Protein AF-A0A952A721-F1 (afdb_monomer)

Mean predicted aligned error: 8.86 Å

Structure (mmCIF, N/CA/C/O backbone):
data_AF-A0A952A721-F1
#
_entry.id   AF-A0A952A721-F1
#
loop_
_atom_site.group_PDB
_atom_site.id
_atom_site.type_symbol
_atom_site.label_atom_id
_atom_site.label_alt_id
_atom_site.label_comp_id
_atom_site.label_asym_id
_atom_site.label_entity_id
_atom_site.label_seq_id
_atom_site.pdbx_PDB_ins_code
_atom_site.Cartn_x
_atom_site.Cartn_y
_atom_site.Cartn_z
_atom_site.occupancy
_atom_site.B_iso_or_equiv
_atom_site.auth_seq_id
_atom_site.auth_comp_id
_atom_site.auth_asym_id
_atom_site.auth_atom_id
_atom_site.pdbx_PDB_model_num
ATOM 1 N N . MET A 1 1 ? -43.555 0.915 51.189 1.00 54.53 1 MET A N 1
ATOM 2 C CA . MET A 1 1 ? -42.710 -0.147 50.588 1.00 54.53 1 MET A CA 1
ATOM 3 C C . MET A 1 1 ? -42.903 -0.296 49.075 1.00 54.53 1 MET A C 1
ATOM 5 O O . MET A 1 1 ? -41.901 -0.358 48.386 1.00 54.53 1 MET A O 1
ATOM 9 N N . LYS A 1 2 ? -44.131 -0.266 48.524 1.00 48.62 2 LYS A N 1
ATOM 10 C CA . LYS A 1 2 ? -44.370 -0.393 47.064 1.00 48.62 2 LYS A CA 1
ATOM 11 C C . LYS A 1 2 ? -43.741 0.722 46.199 1.00 48.62 2 LYS A C 1
ATOM 13 O O . LYS A 1 2 ? -43.248 0.438 45.120 1.00 48.62 2 LYS A O 1
ATOM 18 N N . LEU A 1 3 ? -43.685 1.960 46.704 1.00 53.00 3 LEU A N 1
ATOM 19 C CA . LEU A 1 3 ? -43.076 3.109 46.007 1.00 53.00 3 LEU A CA 1
ATOM 20 C C . LEU A 1 3 ? -41.545 3.009 45.862 1.00 53.00 3 LEU A C 1
ATOM 22 O O . LEU A 1 3 ? -40.998 3.447 44.857 1.00 53.00 3 LEU A O 1
ATOM 26 N N . ALA A 1 4 ? -40.860 2.396 46.833 1.00 55.56 4 ALA A N 1
ATOM 27 C CA . ALA A 1 4 ? -39.407 2.217 46.788 1.00 55.56 4 ALA A CA 1
ATOM 28 C C . ALA A 1 4 ? -38.998 1.140 45.766 1.00 55.56 4 ALA A C 1
ATOM 30 O O . ALA A 1 4 ? -38.010 1.303 45.057 1.00 55.56 4 ALA A O 1
ATOM 31 N N . SER A 1 5 ? -39.798 0.078 45.629 1.00 56.06 5 SER A N 1
ATOM 32 C CA . SER A 1 5 ? -39.578 -0.980 44.635 1.00 56.06 5 SER A CA 1
ATOM 33 C C . SER A 1 5 ? -39.787 -0.497 43.194 1.00 56.06 5 SER A C 1
ATOM 35 O O . SER A 1 5 ? -39.046 -0.907 42.304 1.00 56.06 5 SER A O 1
ATOM 37 N N . SER A 1 6 ? -40.740 0.413 42.957 1.00 58.56 6 SER A N 1
ATOM 38 C CA . SER A 1 6 ? -40.985 0.988 41.625 1.00 58.56 6 SER A CA 1
ATOM 39 C C . SER A 1 6 ? -39.872 1.933 41.158 1.00 58.56 6 SER A C 1
ATOM 41 O O . SER A 1 6 ? -39.590 2.002 39.964 1.00 58.56 6 SER A O 1
ATOM 43 N N . LEU A 1 7 ? -39.208 2.634 42.084 1.00 60.16 7 LEU A N 1
ATOM 44 C CA . LEU A 1 7 ? -38.118 3.558 41.757 1.00 60.16 7 LEU A CA 1
ATOM 45 C C . LEU A 1 7 ? -36.825 2.815 41.371 1.00 60.16 7 LEU A C 1
ATOM 47 O O . LEU A 1 7 ? -36.116 3.233 40.461 1.00 60.16 7 LEU A O 1
ATOM 51 N N . ILE A 1 8 ? -36.558 1.674 42.016 1.00 64.00 8 ILE A N 1
ATOM 52 C CA . ILE A 1 8 ? -35.405 0.808 41.715 1.00 64.00 8 ILE A CA 1
ATOM 53 C C . ILE A 1 8 ? -35.563 0.143 40.338 1.00 64.00 8 ILE A C 1
ATOM 55 O O . ILE A 1 8 ? -34.603 0.071 39.574 1.00 64.00 8 ILE A O 1
ATOM 59 N N . ALA A 1 9 ? -36.780 -0.284 39.983 1.00 60.56 9 ALA A N 1
ATOM 60 C CA . ALA A 1 9 ? -37.061 -0.863 38.669 1.00 60.56 9 ALA A CA 1
ATOM 61 C C . ALA A 1 9 ? -36.889 0.156 37.524 1.00 60.56 9 ALA A C 1
ATOM 63 O O . ALA A 1 9 ? -36.336 -0.181 36.479 1.00 60.56 9 ALA A O 1
ATOM 64 N N . ALA A 1 10 ? -37.299 1.414 37.729 1.00 60.56 10 ALA A N 1
ATOM 65 C CA . ALA A 1 10 ? -37.125 2.479 36.739 1.00 60.56 10 ALA A CA 1
ATOM 66 C C . ALA A 1 10 ? -35.645 2.850 36.520 1.00 60.56 10 ALA A C 1
ATOM 68 O O . ALA A 1 10 ? -35.233 3.097 35.387 1.00 60.56 10 ALA A O 1
ATOM 69 N N . LEU A 1 11 ? -34.827 2.825 37.580 1.00 62.00 11 LEU A N 1
ATOM 70 C CA . LEU A 1 11 ? -33.385 3.064 37.478 1.00 62.00 11 LEU A CA 1
ATOM 71 C C . LEU A 1 11 ? -32.659 1.920 36.745 1.00 62.00 11 LEU A C 1
ATOM 73 O O . LEU A 1 11 ? -31.743 2.175 35.969 1.00 62.00 11 LEU A O 1
ATOM 77 N N . ALA A 1 12 ? -33.097 0.670 36.935 1.00 60.81 12 ALA A N 1
ATOM 78 C CA . ALA A 1 12 ? -32.531 -0.497 36.252 1.00 60.81 12 ALA A CA 1
ATOM 79 C C . ALA A 1 12 ? -32.809 -0.500 34.734 1.00 60.81 12 ALA A C 1
ATOM 81 O O . ALA A 1 12 ? -31.951 -0.901 33.950 1.00 60.81 12 ALA A O 1
ATOM 82 N N . LEU A 1 13 ? -33.975 -0.001 34.306 1.00 59.66 13 LEU A N 1
ATOM 83 C CA . LEU A 1 13 ? -34.316 0.153 32.885 1.00 59.66 13 LEU A CA 1
ATOM 84 C C . LEU A 1 13 ? -33.549 1.297 32.200 1.00 59.66 13 LEU A C 1
ATOM 86 O O . LEU A 1 13 ? -33.234 1.187 31.018 1.00 59.66 13 LEU A O 1
ATOM 90 N N . ALA A 1 14 ? -33.192 2.358 32.930 1.00 60.12 14 ALA A N 1
ATOM 91 C CA . ALA A 1 14 ? -32.397 3.461 32.387 1.00 60.12 14 ALA A CA 1
ATOM 92 C C . ALA A 1 14 ? -30.932 3.066 32.107 1.00 60.12 14 ALA A C 1
ATOM 94 O O . ALA A 1 14 ? -30.326 3.585 31.174 1.00 60.12 14 ALA A O 1
ATOM 95 N N . VAL A 1 15 ? -30.376 2.109 32.862 1.00 60.72 15 VAL A N 1
ATOM 96 C CA . VAL A 1 15 ? -29.012 1.581 32.647 1.00 60.72 15 VAL A CA 1
ATOM 97 C C . VAL A 1 15 ? -28.936 0.668 31.413 1.00 60.72 15 VAL A C 1
ATOM 99 O O . VAL A 1 15 ? -27.900 0.607 30.756 1.00 60.72 15 VAL A O 1
ATOM 102 N N . LEU A 1 16 ? -30.038 0.006 31.044 1.00 60.03 16 LEU A N 1
ATOM 103 C CA . LEU A 1 16 ? -30.130 -0.829 29.836 1.00 60.03 16 LEU A CA 1
ATOM 104 C C . LEU A 1 16 ? -30.345 -0.021 28.545 1.00 60.03 16 LEU A C 1
ATOM 106 O O . LEU A 1 16 ? -30.165 -0.557 27.456 1.00 60.03 16 LEU A O 1
ATOM 110 N N . ALA A 1 17 ? -30.712 1.258 28.659 1.00 58.88 17 ALA A N 1
ATOM 111 C CA . ALA A 1 17 ? -30.951 2.160 27.533 1.00 58.88 17 ALA A CA 1
ATOM 112 C C . ALA A 1 17 ? -29.726 3.022 27.177 1.00 58.88 17 ALA A C 1
ATOM 114 O O . ALA A 1 17 ? -29.868 4.059 26.525 1.00 58.88 17 ALA A O 1
ATOM 115 N N . ALA A 1 18 ? -28.521 2.618 27.599 1.00 63.44 18 ALA A N 1
ATOM 116 C CA . ALA A 1 18 ? -27.304 3.226 27.083 1.00 63.44 18 ALA A CA 1
ATOM 117 C C . ALA A 1 18 ? -27.289 3.048 25.552 1.00 63.44 18 ALA A C 1
ATOM 119 O O . ALA A 1 18 ? -27.457 1.920 25.076 1.00 63.44 18 ALA A O 1
ATOM 120 N N . PRO A 1 19 ? -27.134 4.128 24.763 1.00 60.84 19 PRO A N 1
ATOM 121 C CA . PRO A 1 19 ? -27.065 4.002 23.319 1.00 60.84 19 PRO A CA 1
ATOM 122 C C . PRO A 1 19 ? -25.909 3.062 22.989 1.00 60.84 19 PRO A C 1
ATOM 124 O O . PRO A 1 19 ? -24.782 3.278 23.437 1.00 60.84 19 PRO A O 1
ATOM 127 N N . ALA A 1 20 ? -26.193 2.004 22.230 1.00 62.78 20 ALA A N 1
ATOM 128 C CA . ALA A 1 20 ? -25.145 1.191 21.644 1.00 62.78 20 ALA A CA 1
ATOM 129 C C . ALA A 1 20 ? -24.304 2.126 20.771 1.00 62.78 20 ALA A C 1
ATOM 131 O O . ALA A 1 20 ? -24.758 2.574 19.716 1.00 62.78 20 ALA A O 1
ATOM 132 N N . ALA A 1 2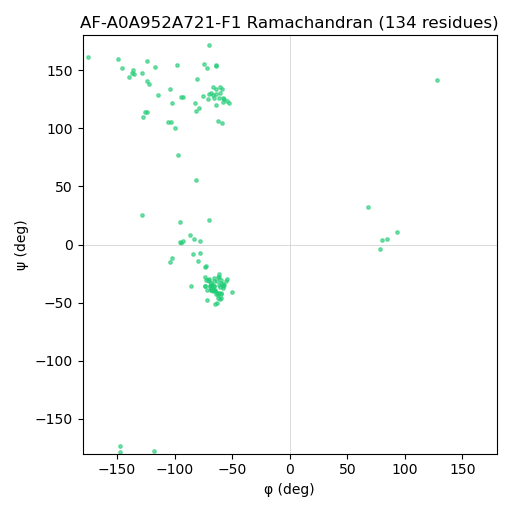1 ? -23.115 2.494 21.250 1.00 61.78 21 ALA A N 1
ATOM 133 C CA . ALA A 1 21 ? -22.177 3.271 20.466 1.00 61.78 21 ALA A CA 1
ATOM 134 C C . ALA A 1 21 ? -21.816 2.414 19.252 1.00 61.78 21 ALA A C 1
ATOM 136 O O . ALA A 1 21 ? -21.143 1.393 19.384 1.00 61.78 21 ALA A O 1
ATOM 137 N N . ALA A 1 22 ? -22.337 2.780 18.081 1.00 70.00 22 ALA A N 1
ATOM 138 C CA . ALA A 1 22 ? -21.939 2.136 16.845 1.00 70.00 22 ALA A CA 1
ATOM 139 C C . ALA A 1 22 ? -20.422 2.302 16.714 1.00 70.00 22 ALA A C 1
ATOM 141 O O . ALA A 1 22 ? -19.920 3.429 16.767 1.00 70.00 22 ALA A O 1
ATOM 142 N N . GLN A 1 23 ? -19.705 1.183 16.591 1.00 76.62 23 GLN A N 1
ATOM 143 C CA . GLN A 1 23 ? -18.262 1.191 16.386 1.00 76.62 23 GLN A CA 1
ATOM 144 C C . GLN A 1 23 ? -17.963 2.101 15.191 1.00 76.62 23 GLN A C 1
ATOM 146 O O . GLN A 1 23 ? -18.506 1.894 14.102 1.00 76.62 23 GLN A O 1
ATOM 151 N N . GLN A 1 24 ? -17.147 3.139 15.385 1.00 87.81 24 GLN A N 1
ATOM 152 C CA . GLN A 1 24 ? -16.747 3.976 14.260 1.00 87.81 24 GLN A CA 1
ATOM 153 C C . GLN A 1 24 ? -15.937 3.133 13.276 1.00 87.81 24 GLN A C 1
ATOM 155 O O . GLN A 1 24 ? -15.039 2.388 13.677 1.00 87.81 24 GLN A O 1
ATOM 160 N N . LYS A 1 25 ? -16.260 3.265 11.985 1.00 93.12 25 LYS A N 1
ATOM 161 C CA . LYS A 1 25 ? -15.491 2.628 10.919 1.00 93.12 25 LYS A CA 1
ATOM 162 C C . LYS A 1 25 ? -14.052 3.114 10.983 1.00 93.12 25 LYS A C 1
ATOM 164 O O . LYS A 1 25 ? -13.801 4.312 11.100 1.00 93.12 25 LYS A O 1
ATOM 169 N N . PHE A 1 26 ? -13.125 2.174 10.892 1.00 94.81 26 PHE A N 1
ATOM 170 C CA . PHE A 1 26 ? -11.701 2.435 10.809 1.00 94.81 26 PHE A CA 1
ATOM 171 C C . PHE A 1 26 ? -11.272 2.319 9.340 1.00 94.81 26 PHE A C 1
ATOM 173 O O . PHE A 1 26 ? -11.141 1.197 8.839 1.00 94.81 26 PHE A O 1
ATOM 180 N N . PRO A 1 27 ? -11.098 3.437 8.610 1.00 95.81 27 PRO A N 1
ATOM 181 C CA . PRO A 1 27 ? -10.787 3.367 7.194 1.00 95.81 27 PRO A CA 1
ATOM 182 C C . PRO A 1 27 ? -9.367 2.843 6.976 1.00 95.81 27 PRO A C 1
ATOM 184 O O . PRO A 1 27 ? -8.398 3.343 7.550 1.00 95.81 27 PRO A O 1
ATOM 187 N N . PHE A 1 28 ? -9.256 1.842 6.109 1.00 97.12 28 PHE A N 1
ATOM 188 C CA . PHE A 1 28 ? -8.000 1.277 5.644 1.00 97.12 28 PHE A CA 1
ATOM 189 C C . PHE A 1 28 ? -7.953 1.340 4.119 1.00 97.12 28 PHE A C 1
ATOM 191 O O . PHE A 1 28 ? -8.739 0.691 3.424 1.00 97.12 28 PHE A O 1
ATOM 198 N N . ARG A 1 29 ? -7.029 2.140 3.586 1.00 97.81 29 ARG A N 1
ATOM 199 C CA . ARG A 1 29 ? -6.908 2.364 2.143 1.00 97.81 29 ARG A CA 1
ATOM 200 C C . ARG A 1 29 ? -5.886 1.415 1.522 1.00 97.81 29 ARG A C 1
ATOM 202 O O . ARG A 1 29 ? -4.739 1.366 1.960 1.00 97.81 29 ARG A O 1
ATOM 209 N N . LEU A 1 30 ? -6.281 0.692 0.480 1.00 97.50 30 LEU A N 1
ATOM 210 C CA . LEU A 1 30 ? -5.360 -0.077 -0.359 1.00 97.50 30 LEU A CA 1
ATOM 211 C C . LEU A 1 30 ? -4.572 0.861 -1.280 1.00 97.50 30 LEU A C 1
ATOM 213 O O . LEU A 1 30 ? -5.056 1.933 -1.630 1.00 97.50 30 LEU A O 1
ATOM 217 N N . ASN A 1 31 ? -3.389 0.445 -1.728 1.00 95.00 31 ASN A N 1
ATOM 218 C CA . ASN A 1 31 ? -2.592 1.207 -2.694 1.00 95.00 31 ASN A CA 1
ATOM 219 C C . ASN A 1 31 ? -3.271 1.312 -4.070 1.00 95.00 31 ASN A C 1
ATOM 221 O O . ASN A 1 31 ? -3.042 2.277 -4.794 1.00 95.00 31 ASN A O 1
ATOM 225 N N . TRP A 1 32 ? -4.094 0.327 -4.438 1.00 95.00 32 TRP A N 1
ATOM 226 C CA . TRP A 1 32 ? -4.675 0.181 -5.773 1.00 95.00 32 TRP A CA 1
ATOM 227 C C . TRP A 1 32 ? -6.079 -0.446 -5.721 1.00 95.00 32 TRP A C 1
ATOM 229 O O . TRP A 1 32 ? -6.630 -0.653 -4.635 1.00 95.00 32 TRP A O 1
ATOM 239 N N . THR A 1 33 ? -6.648 -0.754 -6.889 1.00 94.88 33 THR A N 1
ATOM 240 C CA . THR A 1 33 ? -7.843 -1.602 -7.013 1.00 94.88 33 THR A CA 1
ATOM 241 C C . THR A 1 33 ? -7.547 -3.015 -6.522 1.00 94.88 33 THR A C 1
ATOM 243 O O . THR A 1 33 ? -6.402 -3.457 -6.575 1.00 94.88 33 THR A O 1
ATOM 246 N N . LEU A 1 34 ? -8.567 -3.738 -6.074 1.00 95.25 34 LEU A N 1
ATOM 247 C CA . LEU A 1 34 ? -8.448 -5.044 -5.440 1.00 95.25 34 LEU A CA 1
ATOM 248 C C . LEU A 1 34 ? -7.831 -6.094 -6.377 1.00 95.25 34 LEU A C 1
ATOM 250 O O . LEU A 1 34 ? -8.340 -6.357 -7.466 1.00 95.25 34 LEU A O 1
ATOM 254 N N . TYR A 1 35 ? -6.765 -6.752 -5.918 1.00 92.94 35 TYR A N 1
ATOM 255 C CA . TYR A 1 35 ? -6.226 -7.970 -6.531 1.00 92.94 35 TYR A CA 1
ATOM 256 C C . TYR A 1 35 ? -5.620 -8.904 -5.471 1.00 92.94 35 TYR A C 1
ATOM 258 O O . TYR A 1 35 ? -5.674 -8.636 -4.271 1.00 92.94 35 TYR A O 1
ATOM 266 N N . GLY A 1 36 ? -5.062 -10.039 -5.908 1.00 94.19 36 GLY A N 1
ATOM 267 C CA . GLY A 1 36 ? -4.655 -11.140 -5.024 1.00 94.19 36 GLY A CA 1
ATOM 268 C C . GLY A 1 36 ? -3.697 -10.766 -3.886 1.00 94.19 36 GLY A C 1
ATOM 269 O O . GLY A 1 36 ? -3.771 -11.365 -2.818 1.00 94.19 36 GLY A O 1
ATOM 270 N N . GLU A 1 37 ? -2.848 -9.753 -4.063 1.00 92.50 37 GLU A N 1
ATOM 271 C CA . GLU A 1 37 ? -1.924 -9.279 -3.020 1.00 92.50 37 GLU A CA 1
ATOM 272 C C . GLU A 1 37 ? -2.649 -8.734 -1.784 1.00 92.50 37 GLU A C 1
ATOM 274 O O . GLU A 1 37 ? -2.136 -8.826 -0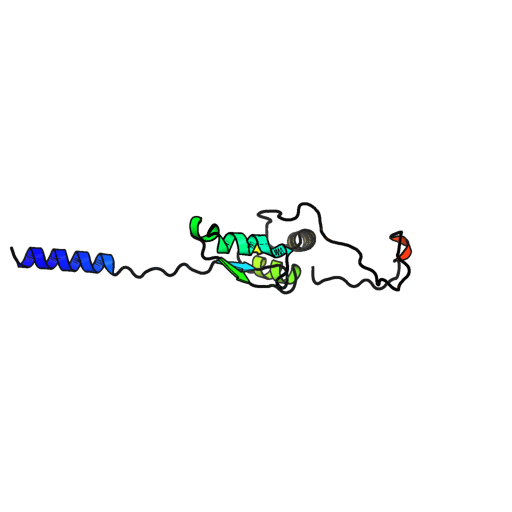.672 1.00 92.50 37 GLU A O 1
ATOM 279 N N . HIS A 1 38 ? -3.866 -8.211 -1.952 1.00 96.12 38 HIS A N 1
ATOM 280 C CA . HIS A 1 38 ? -4.646 -7.638 -0.856 1.00 96.12 38 HIS A CA 1
ATOM 281 C C . HIS A 1 38 ? -5.426 -8.683 -0.058 1.00 96.12 38 HIS A C 1
ATOM 283 O O . HIS A 1 38 ? -5.982 -8.351 0.990 1.00 96.12 38 HIS A O 1
ATOM 289 N N . ALA A 1 39 ? -5.465 -9.939 -0.518 1.00 96.81 39 ALA A N 1
ATOM 290 C CA . ALA A 1 39 ? -6.236 -11.008 0.113 1.00 96.81 39 ALA A CA 1
ATOM 291 C C . ALA A 1 39 ? -6.008 -11.137 1.634 1.00 96.81 39 ALA A C 1
ATOM 293 O O . ALA A 1 39 ? -7.001 -11.292 2.348 1.00 96.81 39 ALA A O 1
ATOM 294 N N . PRO A 1 40 ? -4.778 -11.011 2.181 1.00 95.88 40 PRO A N 1
ATOM 295 C CA . PRO A 1 40 ? -4.561 -11.114 3.624 1.00 95.88 40 PRO A CA 1
ATOM 296 C C . PRO A 1 40 ? -5.378 -10.117 4.461 1.00 95.88 40 PRO A C 1
ATOM 298 O O . PRO A 1 40 ? -5.845 -10.482 5.538 1.00 95.88 40 PRO A O 1
ATOM 301 N N . PHE A 1 41 ? -5.611 -8.893 3.969 1.00 96.88 41 PHE A N 1
ATOM 302 C CA . PHE A 1 41 ? -6.394 -7.879 4.689 1.00 96.88 41 PHE A CA 1
ATOM 303 C C . PHE A 1 41 ? -7.874 -8.271 4.791 1.00 96.88 41 PHE A C 1
ATOM 305 O O . PHE A 1 41 ? -8.503 -8.118 5.837 1.00 96.88 41 PHE A O 1
ATOM 312 N N . PHE A 1 42 ? -8.423 -8.847 3.721 1.00 97.56 42 PHE A N 1
ATOM 313 C CA . PHE A 1 42 ? -9.797 -9.350 3.709 1.00 97.56 42 PHE A CA 1
ATOM 314 C C . PHE A 1 42 ? -9.933 -10.622 4.543 1.00 97.56 42 PHE A C 1
ATOM 316 O O . PHE A 1 42 ? -10.883 -10.743 5.307 1.00 97.56 42 PHE A O 1
ATOM 323 N N . VAL A 1 43 ? -8.948 -11.526 4.492 1.00 98.00 43 VAL A N 1
ATOM 324 C CA . VAL A 1 43 ? -8.922 -12.719 5.350 1.00 98.00 43 VAL A CA 1
ATOM 325 C C . VAL A 1 43 ? -8.905 -12.332 6.830 1.00 98.00 43 VAL A C 1
ATOM 327 O O . VAL A 1 43 ? -9.628 -12.942 7.612 1.00 98.00 43 VAL A O 1
ATOM 330 N N . ALA A 1 44 ? -8.131 -11.315 7.227 1.00 97.62 44 ALA A N 1
ATOM 331 C CA . ALA A 1 44 ? -8.119 -10.826 8.608 1.00 97.62 44 ALA A CA 1
ATOM 332 C C . ALA A 1 44 ? -9.490 -10.283 9.046 1.00 97.62 44 ALA A C 1
ATOM 334 O O . ALA A 1 44 ? -9.952 -10.580 10.148 1.00 97.62 44 ALA A O 1
ATOM 335 N N . ARG A 1 45 ? -10.175 -9.543 8.164 1.00 96.69 45 ARG A N 1
ATOM 336 C CA . ARG A 1 45 ? -11.547 -9.073 8.399 1.00 96.69 45 ARG A CA 1
ATOM 337 C C . ARG A 1 45 ? -12.529 -10.233 8.537 1.00 96.69 45 ARG A C 1
ATOM 339 O O . ARG A 1 45 ? -13.295 -10.270 9.497 1.00 96.69 45 ARG A O 1
ATOM 346 N N . ASP A 1 46 ? -12.499 -11.170 7.597 1.00 97.38 46 ASP A N 1
ATOM 347 C CA . ASP A 1 46 ? -13.468 -12.265 7.507 1.00 97.38 46 ASP A CA 1
ATOM 348 C C . ASP A 1 46 ? -13.276 -13.290 8.636 1.00 97.38 46 ASP A C 1
ATOM 350 O O . ASP A 1 46 ? -14.249 -13.861 9.123 1.00 97.38 46 ASP A O 1
ATOM 354 N N . LYS A 1 47 ? -12.037 -13.469 9.117 1.00 98.25 47 LYS A N 1
ATOM 355 C CA . LYS A 1 47 ? -11.728 -14.262 10.317 1.00 98.25 47 LYS A CA 1
ATOM 356 C C . LYS A 1 47 ? -12.020 -13.541 11.633 1.00 98.25 47 LYS A C 1
ATOM 358 O O . LYS A 1 47 ? -11.946 -14.172 12.677 1.00 98.25 47 LYS A O 1
ATOM 363 N N . GLY A 1 48 ? -12.364 -12.254 11.596 1.00 97.44 48 GLY A N 1
ATOM 364 C CA . GLY A 1 48 ? -12.717 -11.484 12.785 1.00 97.44 48 GLY A CA 1
ATOM 365 C C . GLY A 1 48 ? -11.536 -10.892 13.555 1.00 97.44 48 GLY A C 1
ATOM 366 O O . GLY A 1 48 ? -11.783 -10.238 14.561 1.00 97.44 48 GLY A O 1
ATOM 367 N N . PHE A 1 49 ? -10.294 -11.008 13.073 1.00 98.31 49 PHE A N 1
ATOM 368 C CA . PHE A 1 49 ? -9.103 -10.519 13.786 1.00 98.31 49 PHE A CA 1
ATOM 369 C C . PHE A 1 49 ? -9.172 -9.020 14.098 1.00 98.31 49 PHE A C 1
ATOM 371 O O . PHE A 1 49 ? -8.802 -8.592 15.182 1.00 98.31 49 PHE A O 1
ATOM 378 N N . TYR A 1 50 ? -9.719 -8.204 13.191 1.00 97.19 50 TYR A N 1
ATOM 379 C CA . TYR A 1 50 ? -9.939 -6.786 13.492 1.00 97.19 50 TYR A CA 1
ATOM 380 C C . TYR A 1 50 ? -10.963 -6.578 14.612 1.00 97.19 50 TYR A C 1
ATOM 382 O O . TYR A 1 50 ? -10.763 -5.723 15.467 1.00 97.19 50 TYR A O 1
ATOM 390 N N . LYS A 1 51 ? -12.039 -7.373 14.641 1.00 95.94 51 LYS A N 1
ATOM 391 C CA . LYS A 1 51 ? -13.080 -7.270 15.673 1.00 95.94 51 LYS A CA 1
ATOM 392 C C . LYS A 1 51 ? -12.577 -7.729 17.040 1.00 95.94 51 LYS A C 1
ATOM 394 O O . LYS A 1 51 ? -12.976 -7.136 18.035 1.00 95.94 51 LYS A O 1
ATOM 399 N N . GLU A 1 52 ? -11.720 -8.748 17.080 1.00 97.31 52 GLU A N 1
ATOM 400 C CA . GLU A 1 52 ? -11.044 -9.209 18.302 1.00 97.31 52 GLU A CA 1
ATOM 401 C C . GLU A 1 52 ? -10.217 -8.082 18.943 1.00 97.31 52 GLU A C 1
ATOM 403 O O . GLU A 1 52 ? -10.231 -7.930 20.160 1.00 97.31 52 GLU A O 1
ATOM 408 N N . GLU A 1 53 ? -9.611 -7.223 18.120 1.00 95.81 53 GLU A N 1
ATOM 409 C CA . GLU A 1 53 ? -8.881 -6.018 18.543 1.00 95.81 53 GLU A CA 1
ATOM 410 C C . GLU A 1 53 ? -9.779 -4.773 18.705 1.00 95.81 53 GLU A C 1
ATOM 412 O O . GLU A 1 53 ? -9.292 -3.654 18.873 1.00 95.81 53 GLU A O 1
ATOM 417 N N . GLY A 1 54 ? -11.105 -4.922 18.623 1.00 95.38 54 GLY A N 1
ATOM 418 C CA . GLY A 1 54 ? -12.039 -3.801 18.747 1.00 95.38 54 GLY A CA 1
ATOM 419 C C . GLY A 1 54 ? -11.974 -2.803 17.583 1.00 95.38 54 GLY A C 1
ATOM 420 O O . GLY A 1 54 ? -12.203 -1.612 17.774 1.00 95.38 54 GLY A O 1
ATOM 421 N N . LEU A 1 55 ? -11.675 -3.250 16.363 1.00 95.56 55 LEU A N 1
ATOM 422 C CA . LEU A 1 55 ? -11.664 -2.423 15.154 1.00 95.56 55 LEU A CA 1
ATOM 423 C C . LEU A 1 55 ? -12.757 -2.863 14.171 1.00 95.56 55 LEU A C 1
ATOM 425 O O . LEU A 1 55 ? -12.838 -4.026 13.773 1.00 95.56 55 LEU A O 1
ATOM 429 N N . ASP A 1 56 ? -13.567 -1.909 13.708 1.00 95.31 56 ASP A N 1
ATOM 430 C CA . ASP A 1 56 ? -14.487 -2.102 12.580 1.00 95.31 56 ASP A CA 1
ATOM 431 C C . ASP A 1 56 ? -13.836 -1.576 11.297 1.00 95.31 56 ASP A C 1
ATOM 433 O O . ASP A 1 56 ? -14.098 -0.459 10.848 1.00 95.31 56 ASP A O 1
ATOM 437 N N . VAL A 1 57 ? -12.900 -2.358 10.754 1.00 96.75 57 VAL A N 1
ATOM 438 C CA . VAL A 1 57 ? -12.087 -1.952 9.601 1.00 96.75 57 VAL A CA 1
ATOM 439 C C . VAL A 1 57 ? -12.912 -1.918 8.317 1.00 96.75 57 VAL A C 1
ATOM 441 O O . VAL A 1 57 ? -13.482 -2.924 7.887 1.00 96.75 57 VAL A O 1
ATOM 444 N N . GLU A 1 58 ? -12.895 -0.765 7.655 1.00 96.25 58 GLU A N 1
ATOM 445 C CA . GLU A 1 58 ? -13.451 -0.565 6.323 1.00 96.25 58 GLU A CA 1
ATOM 446 C C . GLU A 1 58 ? -12.320 -0.518 5.292 1.00 96.25 58 GLU A C 1
ATOM 448 O O . GLU A 1 58 ? -11.588 0.467 5.187 1.00 96.25 58 GLU A O 1
ATOM 453 N N . ILE A 1 59 ? -12.176 -1.601 4.527 1.00 97.62 59 ILE A N 1
ATOM 454 C CA . ILE A 1 59 ? -11.173 -1.697 3.464 1.00 97.62 59 ILE A CA 1
ATOM 455 C C . ILE A 1 59 ? -11.716 -1.013 2.210 1.00 97.62 59 ILE A C 1
ATOM 457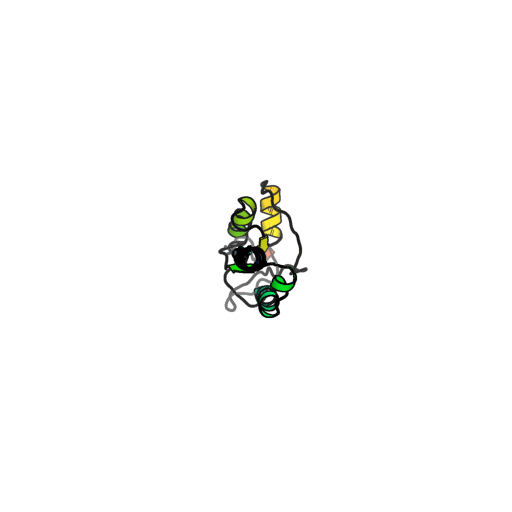 O O . ILE A 1 59 ? -12.755 -1.419 1.690 1.00 97.62 59 ILE A O 1
ATOM 461 N N . GLN A 1 60 ? -10.999 -0.009 1.709 1.00 97.00 60 GLN A N 1
ATOM 462 C CA . GLN A 1 60 ? -11.369 0.739 0.510 1.00 97.00 60 GLN A CA 1
ATOM 463 C C . GLN A 1 60 ? -10.243 0.696 -0.527 1.00 97.00 60 GLN A C 1
ATOM 465 O O . GLN A 1 60 ? -9.065 0.816 -0.184 1.00 97.00 60 GLN A O 1
ATOM 470 N N . GLU A 1 61 ? -10.600 0.571 -1.804 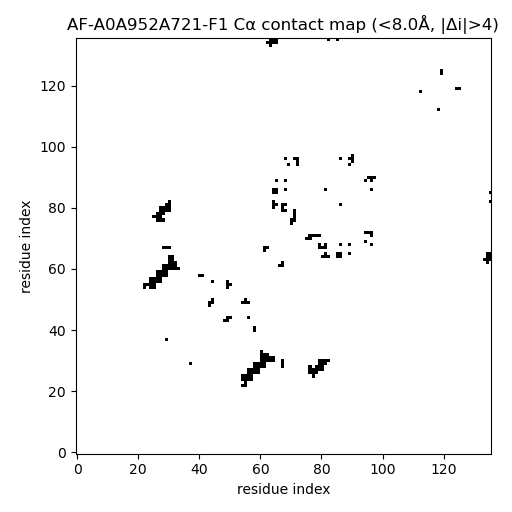1.00 97.31 61 GLU A N 1
ATOM 471 C CA . GLU A 1 61 ? -9.638 0.657 -2.905 1.00 97.31 61 GLU A CA 1
ATOM 472 C C . GLU A 1 61 ? -8.990 2.048 -2.985 1.00 97.31 61 GLU A C 1
ATOM 474 O O . GLU A 1 61 ? -9.557 3.062 -2.548 1.00 97.31 61 GLU A O 1
ATOM 479 N N . GLY A 1 62 ? -7.783 2.076 -3.545 1.00 96.25 62 GLY A N 1
ATOM 480 C CA . GLY A 1 62 ? -7.040 3.295 -3.844 1.00 96.25 62 GLY A CA 1
ATOM 481 C C . GLY A 1 62 ? -6.770 3.464 -5.335 1.00 96.25 62 GLY A C 1
ATOM 482 O O . GLY A 1 62 ? -7.167 2.653 -6.166 1.00 96.25 62 GLY A O 1
ATOM 483 N N . SER A 1 63 ? -6.057 4.537 -5.665 1.00 95.06 63 SER A N 1
ATOM 484 C CA . SER A 1 63 ? -5.760 4.947 -7.043 1.00 95.06 63 SER A CA 1
ATOM 485 C C . SER A 1 63 ? -4.264 5.184 -7.281 1.00 95.06 63 SER A C 1
ATOM 487 O O . SER A 1 63 ? -3.894 5.978 -8.144 1.00 95.06 63 SER A O 1
ATOM 489 N N . GLY A 1 64 ? -3.403 4.542 -6.487 1.00 95.62 64 GLY A N 1
ATOM 490 C CA . GLY A 1 64 ? -1.944 4.670 -6.529 1.00 95.62 64 GLY A CA 1
ATOM 491 C C . GLY A 1 64 ? -1.366 4.983 -5.155 1.00 95.62 64 GLY A C 1
ATOM 492 O O . GLY A 1 64 ? -1.917 5.804 -4.416 1.00 95.62 64 GLY A O 1
ATOM 493 N N . SER A 1 65 ? -0.216 4.394 -4.828 1.00 95.62 65 SER A N 1
ATOM 494 C CA . SER A 1 65 ? 0.486 4.601 -3.556 1.00 95.62 65 SER A CA 1
ATOM 495 C C . SER A 1 65 ? 0.779 6.076 -3.298 1.00 95.62 65 SER A C 1
ATOM 497 O O . SER A 1 65 ? 0.765 6.503 -2.148 1.00 95.62 65 SER A O 1
ATOM 499 N N . THR A 1 66 ? 1.007 6.877 -4.348 1.00 95.56 66 THR A N 1
ATOM 500 C CA . THR A 1 66 ? 1.267 8.319 -4.206 1.00 95.56 66 THR A CA 1
ATOM 501 C C . THR A 1 66 ? 0.046 9.050 -3.649 1.00 95.56 66 THR A C 1
ATOM 503 O O . THR A 1 66 ? 0.149 9.761 -2.651 1.00 95.56 66 THR A O 1
ATOM 506 N N . THR A 1 67 ? -1.124 8.847 -4.261 1.00 96.12 67 THR A N 1
ATOM 507 C CA . THR A 1 67 ? -2.387 9.437 -3.797 1.00 96.12 67 THR A CA 1
ATOM 508 C C . THR A 1 67 ? -2.755 8.908 -2.417 1.00 96.12 67 THR A C 1
ATOM 510 O O . THR A 1 67 ? -3.146 9.665 -1.536 1.00 96.12 67 THR A O 1
ATOM 513 N N . VAL A 1 68 ? -2.585 7.607 -2.195 1.00 97.62 68 VAL A N 1
ATOM 514 C CA . VAL A 1 68 ? -2.931 6.963 -0.927 1.00 97.62 68 VAL A CA 1
ATOM 515 C C . VAL A 1 68 ? -2.035 7.451 0.216 1.00 97.62 68 VAL A C 1
ATOM 517 O O . VAL A 1 68 ? -2.543 7.746 1.294 1.00 97.62 68 VAL A O 1
ATOM 520 N N . ALA A 1 69 ? -0.734 7.646 -0.017 1.00 97.31 69 ALA A N 1
ATOM 521 C CA . ALA A 1 69 ? 0.169 8.246 0.966 1.00 97.31 69 ALA A CA 1
ATOM 522 C C . ALA A 1 69 ? -0.258 9.672 1.356 1.00 97.31 69 ALA A C 1
ATOM 524 O O . ALA A 1 69 ? -0.177 10.035 2.529 1.00 97.31 69 ALA A O 1
ATOM 525 N N . GLN A 1 70 ? -0.778 10.462 0.409 1.00 96.50 70 GLN A N 1
ATOM 526 C CA . GLN A 1 70 ? -1.329 11.791 0.699 1.00 96.50 70 GLN A CA 1
ATOM 527 C C . GLN A 1 70 ? -2.588 11.722 1.577 1.00 96.50 70 GLN A C 1
ATOM 529 O O . GLN A 1 70 ? -2.756 12.574 2.448 1.00 96.50 70 GLN A O 1
ATOM 534 N N . LEU A 1 71 ? -3.439 10.703 1.400 1.00 97.00 71 LEU A N 1
ATOM 535 C CA . LEU A 1 71 ? -4.611 10.478 2.260 1.00 97.00 71 LEU A CA 1
ATOM 536 C C . LEU A 1 71 ? -4.223 10.124 3.700 1.00 97.00 71 LEU A C 1
ATOM 538 O O . LEU A 1 71 ? -4.953 10.465 4.628 1.00 97.00 71 LEU A O 1
ATOM 542 N N . VAL A 1 72 ? -3.084 9.456 3.900 1.00 97.38 72 VAL A N 1
ATOM 543 C CA . VAL A 1 72 ? -2.531 9.237 5.246 1.00 97.38 72 VAL A CA 1
ATOM 544 C C . VAL A 1 72 ? -1.969 10.537 5.804 1.00 97.38 72 VAL A C 1
ATOM 546 O O . VAL A 1 72 ? -2.302 10.929 6.918 1.00 97.38 72 VAL A O 1
ATOM 549 N N . ALA A 1 73 ? -1.167 11.245 5.008 1.00 97.25 73 ALA A N 1
ATOM 550 C CA . ALA A 1 73 ? -0.533 12.496 5.410 1.00 97.25 73 ALA A CA 1
ATOM 551 C C . ALA A 1 73 ? -1.539 13.580 5.835 1.00 97.25 73 ALA A C 1
ATOM 553 O O . ALA A 1 73 ? -1.237 14.370 6.726 1.00 97.25 73 ALA A O 1
ATOM 554 N N . ASN A 1 74 ? -2.723 13.625 5.214 1.00 96.25 74 ASN A N 1
ATOM 555 C CA . ASN A 1 74 ? -3.774 14.593 5.536 1.00 96.25 74 ASN A CA 1
ATOM 556 C C . ASN A 1 74 ? -4.827 14.075 6.540 1.00 96.25 74 ASN A C 1
ATOM 558 O O . ASN A 1 74 ? -5.768 14.801 6.850 1.00 96.25 74 ASN A O 1
ATOM 562 N N . GLY A 1 75 ? -4.686 12.839 7.037 1.00 94.19 75 GLY A N 1
ATOM 563 C CA . GLY A 1 75 ? -5.577 12.248 8.039 1.00 94.19 75 GLY A CA 1
ATOM 564 C C . GLY A 1 75 ? -6.901 11.682 7.512 1.00 94.19 75 GLY A C 1
ATOM 565 O O . GLY A 1 75 ? -7.702 11.205 8.311 1.00 94.19 75 GLY A O 1
ATOM 566 N N . THR A 1 76 ? -7.145 11.684 6.197 1.00 93.88 76 THR A N 1
ATOM 567 C CA . THR A 1 76 ? -8.367 11.098 5.608 1.00 93.88 76 THR A CA 1
ATOM 568 C C . THR A 1 76 ? -8.420 9.579 5.794 1.00 93.88 76 THR A C 1
ATOM 570 O O . THR A 1 76 ? -9.494 9.016 5.994 1.00 93.88 76 THR A O 1
ATOM 573 N N . SER A 1 77 ? -7.269 8.900 5.723 1.00 95.31 77 SER A N 1
ATOM 574 C CA . SER A 1 77 ? -7.140 7.468 6.020 1.00 95.31 77 SER A CA 1
ATOM 575 C C . SER A 1 77 ? -6.022 7.270 7.043 1.00 95.31 77 SER A C 1
ATOM 577 O O . SER A 1 77 ? -4.862 7.440 6.682 1.00 95.31 77 SER A O 1
ATOM 579 N N . PRO A 1 78 ? -6.313 6.902 8.301 1.00 93.62 78 PRO A N 1
ATOM 580 C CA . PRO A 1 78 ? -5.307 6.837 9.360 1.00 93.62 78 PRO A CA 1
ATOM 581 C C . PRO A 1 78 ? -4.223 5.790 9.078 1.00 93.62 78 PRO A C 1
ATOM 583 O O . PRO A 1 78 ? -3.073 5.964 9.475 1.00 93.62 78 PRO A O 1
ATOM 586 N N . VAL A 1 79 ? -4.581 4.709 8.379 1.00 95.81 79 VAL A N 1
ATOM 587 C CA . VAL A 1 79 ? -3.660 3.660 7.938 1.00 95.81 79 VAL A CA 1
ATOM 588 C C . VAL A 1 79 ? -3.957 3.315 6.482 1.00 95.81 79 VAL A C 1
ATOM 590 O O . VAL A 1 79 ? -5.105 3.368 6.027 1.00 95.81 79 VAL A O 1
ATOM 593 N N . ALA A 1 80 ? -2.908 2.967 5.744 1.00 97.38 80 ALA A N 1
ATOM 594 C CA . ALA A 1 80 ? -3.013 2.503 4.374 1.00 97.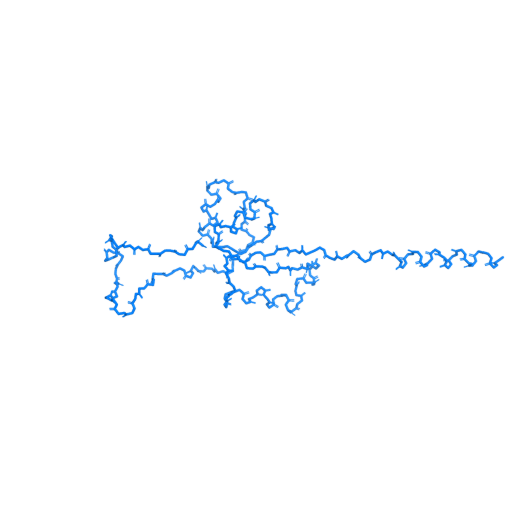38 80 ALA A CA 1
ATOM 595 C C . ALA A 1 80 ? -1.906 1.507 4.030 1.00 97.38 80 ALA A C 1
ATOM 597 O O . ALA A 1 80 ? -0.852 1.473 4.669 1.00 97.38 80 ALA A O 1
ATOM 598 N N . TYR A 1 81 ? -2.147 0.732 2.980 1.00 96.94 81 TYR A N 1
ATOM 599 C CA . TYR A 1 81 ? -1.134 -0.061 2.305 1.00 96.94 81 TYR A CA 1
ATOM 600 C C . TYR A 1 81 ? -0.547 0.751 1.144 1.00 96.94 81 TYR A C 1
ATOM 602 O O . TYR A 1 81 ? -1.303 1.274 0.330 1.00 96.94 81 TYR A O 1
ATOM 610 N N . VAL A 1 82 ? 0.781 0.901 1.083 1.00 95.38 82 VAL A N 1
ATOM 611 C CA . VAL A 1 82 ? 1.493 1.717 0.078 1.00 95.38 82 VAL A CA 1
ATOM 612 C C . VAL A 1 82 ? 2.833 1.087 -0.297 1.00 95.38 82 VAL A C 1
ATOM 614 O O . VAL A 1 82 ? 3.460 0.424 0.530 1.00 95.38 82 VAL A O 1
ATOM 617 N N . ASP A 1 83 ? 3.301 1.341 -1.522 1.00 93.50 83 ASP A N 1
ATOM 618 C CA . ASP A 1 83 ? 4.659 0.991 -1.947 1.00 93.50 83 ASP A CA 1
ATOM 619 C C . ASP A 1 83 ? 5.725 1.698 -1.090 1.00 93.50 83 ASP A C 1
ATOM 621 O O . ASP A 1 83 ? 5.657 2.905 -0.826 1.00 93.50 83 ASP A O 1
ATOM 625 N N . ALA A 1 84 ? 6.746 0.940 -0.684 1.00 92.12 84 ALA A N 1
ATOM 626 C CA . ALA A 1 84 ? 7.794 1.418 0.210 1.00 92.12 84 ALA A CA 1
ATOM 627 C C . ALA A 1 84 ? 8.643 2.530 -0.424 1.00 92.12 84 ALA A C 1
ATOM 629 O O . ALA A 1 84 ? 8.959 3.514 0.246 1.00 92.12 84 ALA A O 1
ATOM 630 N N . ALA A 1 85 ? 8.985 2.426 -1.714 1.00 91.31 85 ALA A N 1
ATOM 631 C CA . ALA A 1 85 ? 9.783 3.452 -2.382 1.00 91.31 85 ALA A CA 1
ATOM 632 C C . ALA A 1 85 ? 8.988 4.757 -2.541 1.00 91.31 85 ALA A C 1
ATOM 634 O O . ALA A 1 85 ? 9.537 5.846 -2.361 1.00 91.31 85 ALA A O 1
ATOM 635 N N . THR A 1 86 ? 7.690 4.663 -2.832 1.00 93.12 86 THR A N 1
ATOM 636 C CA . THR A 1 86 ? 6.776 5.810 -2.863 1.00 93.12 86 THR A CA 1
ATOM 637 C C . THR A 1 86 ? 6.650 6.474 -1.494 1.00 93.12 86 THR A C 1
ATOM 639 O O . THR A 1 86 ? 6.786 7.695 -1.401 1.00 93.12 86 THR A O 1
ATOM 642 N N . MET A 1 87 ? 6.480 5.692 -0.426 1.00 94.94 87 MET A N 1
ATOM 643 C CA . MET A 1 87 ? 6.461 6.203 0.947 1.00 94.94 87 MET A CA 1
ATOM 644 C C . MET A 1 87 ? 7.771 6.914 1.307 1.00 94.94 87 MET A C 1
ATOM 646 O O . MET A 1 87 ? 7.732 8.041 1.798 1.00 94.94 87 MET A O 1
ATOM 650 N N . MET A 1 88 ? 8.928 6.320 0.993 1.00 94.75 88 MET A N 1
ATOM 651 C CA . MET A 1 88 ? 10.237 6.934 1.247 1.00 94.75 88 MET A CA 1
ATOM 652 C C . MET A 1 88 ? 10.401 8.272 0.520 1.00 94.75 88 MET A C 1
ATOM 654 O O . MET A 1 88 ? 10.882 9.232 1.121 1.00 94.75 88 MET A O 1
ATOM 658 N N . ARG A 1 89 ? 9.965 8.368 -0.746 1.00 94.62 89 ARG A N 1
ATOM 659 C CA . ARG A 1 89 ? 9.954 9.643 -1.486 1.00 94.62 89 ARG A CA 1
ATOM 660 C C . ARG A 1 89 ? 9.036 10.672 -0.827 1.00 94.62 89 ARG A C 1
ATOM 662 O O . ARG A 1 89 ? 9.418 11.831 -0.712 1.00 94.62 89 ARG A O 1
ATOM 669 N N . GLY A 1 90 ? 7.853 10.256 -0.372 1.00 96.19 90 GLY A N 1
ATOM 670 C CA . GLY A 1 90 ? 6.919 11.121 0.351 1.00 96.19 90 GLY A CA 1
ATOM 671 C C . GLY A 1 90 ? 7.519 11.671 1.646 1.00 96.19 90 GLY A C 1
ATOM 672 O O . GLY A 1 90 ? 7.478 12.877 1.876 1.00 96.19 90 GLY A O 1
ATOM 673 N N . VAL A 1 91 ? 8.142 10.811 2.456 1.00 97.81 91 VAL A N 1
ATOM 674 C CA . VAL A 1 91 ? 8.843 11.208 3.690 1.00 97.81 91 VAL A CA 1
ATOM 675 C C . VAL A 1 91 ? 10.008 12.150 3.386 1.00 97.81 91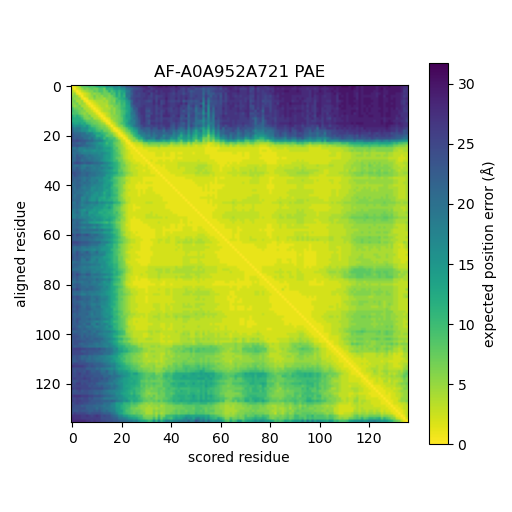 VAL A C 1
ATOM 677 O O . VAL A 1 91 ? 10.150 13.173 4.049 1.00 97.81 91 VAL A O 1
ATOM 680 N N . GLN A 1 92 ? 10.807 11.867 2.351 1.00 97.88 92 GLN A N 1
ATOM 681 C CA . GLN A 1 92 ? 11.881 12.763 1.904 1.00 97.88 92 GLN A CA 1
ATOM 682 C C . GLN A 1 92 ? 11.347 14.141 1.477 1.00 97.88 92 GLN A C 1
ATOM 684 O O . GLN A 1 92 ? 12.017 15.150 1.683 1.00 97.88 92 GLN A O 1
ATOM 689 N N . ALA A 1 93 ? 10.134 14.189 0.922 1.00 96.75 93 ALA A N 1
ATOM 690 C CA . ALA A 1 93 ? 9.426 15.417 0.569 1.00 96.75 93 ALA A CA 1
ATOM 691 C C . ALA A 1 93 ? 8.673 16.071 1.750 1.00 96.75 93 ALA A C 1
ATOM 693 O O . ALA A 1 93 ? 7.981 17.067 1.548 1.00 96.75 93 ALA A O 1
ATOM 694 N N . GLY A 1 94 ? 8.795 15.540 2.972 1.00 97.50 94 GLY A N 1
ATOM 695 C CA . GLY A 1 94 ? 8.215 16.117 4.187 1.00 97.50 94 GLY A CA 1
ATOM 696 C C . GLY A 1 94 ? 6.827 15.599 4.575 1.00 97.50 94 GLY A C 1
ATOM 697 O O . GLY A 1 94 ? 6.210 16.170 5.473 1.00 97.50 94 GLY A O 1
ATOM 698 N N . MET A 1 95 ? 6.312 14.534 3.947 1.00 97.94 95 MET A N 1
ATOM 699 C CA . MET A 1 95 ? 5.049 13.926 4.388 1.00 97.94 95 MET A CA 1
ATOM 700 C C . MET A 1 95 ? 5.193 13.336 5.804 1.00 97.94 95 MET A C 1
ATOM 702 O O . MET A 1 95 ? 6.104 12.535 6.031 1.00 97.94 95 MET A O 1
ATOM 706 N N . PRO A 1 96 ? 4.280 13.650 6.744 1.00 97.38 96 PRO A N 1
ATOM 707 C CA . PRO A 1 96 ? 4.336 13.177 8.128 1.00 97.38 96 PRO A CA 1
ATOM 708 C C . PRO A 1 96 ? 3.781 11.748 8.270 1.00 97.38 96 PRO A C 1
ATOM 710 O O . PRO A 1 96 ? 2.856 11.498 9.038 1.00 97.38 96 PRO A O 1
ATOM 713 N N . ILE A 1 97 ? 4.321 10.798 7.507 1.00 97.38 97 ILE A N 1
ATOM 714 C CA . ILE A 1 97 ? 3.877 9.396 7.488 1.00 97.38 97 ILE A CA 1
ATOM 715 C C . ILE A 1 97 ? 4.987 8.460 7.973 1.00 97.38 97 ILE A C 1
ATOM 717 O O . ILE A 1 97 ? 6.174 8.754 7.843 1.00 97.38 97 ILE A O 1
ATOM 721 N N . ARG A 1 98 ? 4.611 7.303 8.526 1.00 96.62 98 ARG A N 1
ATOM 722 C CA . ARG A 1 98 ? 5.552 6.300 9.044 1.00 96.62 98 ARG A CA 1
ATOM 723 C C . ARG A 1 98 ? 5.089 4.887 8.700 1.00 96.62 98 ARG A C 1
ATOM 725 O O . ARG A 1 98 ? 3.899 4.599 8.728 1.00 96.62 98 ARG A O 1
ATOM 732 N N . ALA A 1 99 ? 6.040 3.996 8.419 1.00 95.62 99 ALA A N 1
ATOM 733 C CA . ALA A 1 99 ? 5.759 2.578 8.231 1.00 95.62 99 ALA A CA 1
ATOM 734 C C . ALA A 1 99 ? 5.504 1.911 9.590 1.00 95.62 99 ALA A C 1
ATOM 736 O O . ALA A 1 99 ? 6.328 2.025 10.500 1.00 95.62 99 ALA A O 1
ATOM 737 N N . VAL A 1 100 ? 4.380 1.205 9.705 1.00 94.44 100 VAL A N 1
ATOM 738 C CA . VAL A 1 100 ? 4.014 0.398 10.886 1.00 94.44 100 VAL A CA 1
ATOM 739 C C . VAL A 1 100 ? 4.246 -1.101 10.673 1.00 94.44 100 VAL A C 1
ATOM 741 O O . VAL A 1 100 ? 4.234 -1.871 11.625 1.00 94.44 100 VAL A O 1
ATOM 744 N N . GLY A 1 101 ? 4.495 -1.516 9.429 1.00 93.81 101 GLY A N 1
ATOM 745 C CA . GLY A 1 101 ? 4.784 -2.894 9.048 1.00 93.81 101 GLY A CA 1
ATOM 746 C C . GLY A 1 101 ? 5.138 -2.998 7.566 1.00 93.81 101 GLY A C 1
ATOM 747 O O . GLY A 1 101 ? 4.836 -2.095 6.786 1.00 93.81 101 GLY A O 1
ATOM 748 N N . VAL A 1 102 ? 5.788 -4.101 7.190 1.00 92.75 102 VAL A N 1
ATOM 749 C CA . VAL A 1 102 ? 6.164 -4.423 5.807 1.00 92.75 102 VAL A CA 1
ATOM 750 C C . VAL A 1 102 ? 5.613 -5.807 5.479 1.00 92.75 102 VAL A C 1
ATOM 752 O O . VAL A 1 102 ? 6.034 -6.795 6.074 1.00 92.75 102 VAL A O 1
ATOM 755 N N . THR A 1 103 ? 4.655 -5.879 4.554 1.00 90.31 103 THR A N 1
ATOM 756 C CA . THR A 1 103 ? 4.014 -7.144 4.148 1.00 90.31 103 THR A CA 1
ATOM 757 C C . THR A 1 103 ? 4.798 -7.861 3.050 1.00 90.31 103 THR A C 1
ATOM 759 O O . THR A 1 103 ? 4.893 -9.085 3.063 1.00 90.31 103 THR A O 1
ATOM 762 N N . LEU A 1 104 ? 5.407 -7.105 2.131 1.00 89.38 104 LEU A N 1
ATOM 763 C CA . LEU A 1 104 ? 6.291 -7.614 1.085 1.00 89.38 104 LEU A CA 1
ATOM 764 C C . LEU A 1 104 ? 7.744 -7.279 1.422 1.00 89.38 104 LEU A C 1
ATOM 766 O O . LEU A 1 104 ? 8.182 -6.139 1.293 1.00 89.38 104 LEU A O 1
ATOM 770 N N . GLN A 1 105 ? 8.504 -8.288 1.850 1.00 88.31 105 GLN A N 1
ATOM 771 C CA . GLN A 1 105 ? 9.926 -8.122 2.183 1.00 88.31 105 GLN A CA 1
ATOM 772 C C . GLN A 1 105 ? 10.819 -7.945 0.946 1.00 88.31 105 GLN A C 1
ATOM 774 O O . GLN A 1 105 ? 11.946 -7.466 1.053 1.00 88.31 105 GLN A O 1
ATOM 779 N N . GLN A 1 106 ? 10.322 -8.328 -0.230 1.00 87.25 106 GLN A N 1
ATOM 780 C CA . GLN A 1 106 ? 10.967 -8.103 -1.518 1.00 87.25 106 GLN A CA 1
ATOM 781 C C . GLN A 1 106 ? 10.021 -7.313 -2.415 1.00 87.25 106 GLN A C 1
ATOM 783 O O . GLN A 1 106 ? 8.822 -7.587 -2.447 1.00 87.25 106 GLN A O 1
ATOM 788 N N . SER A 1 107 ? 10.564 -6.335 -3.143 1.00 84.06 107 SER A N 1
ATOM 789 C CA . SER A 1 107 ? 9.759 -5.541 -4.067 1.00 84.06 107 SER A CA 1
ATOM 790 C C . SER 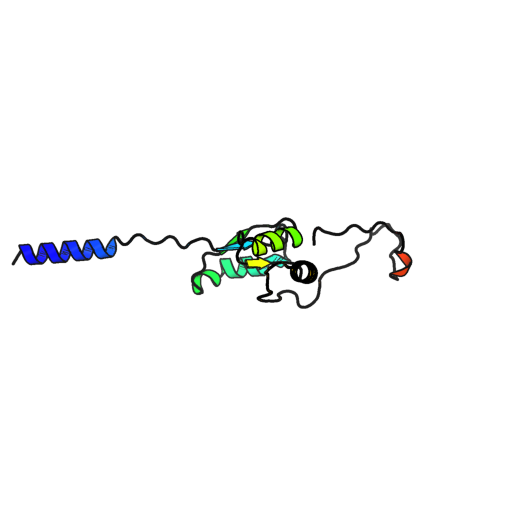A 1 107 ? 9.275 -6.420 -5.227 1.00 84.06 107 SER A C 1
ATOM 792 O O . SER A 1 107 ? 10.106 -7.060 -5.875 1.00 84.06 107 SER A O 1
ATOM 794 N N . PRO A 1 108 ? 7.965 -6.425 -5.538 1.00 83.88 108 PRO A N 1
ATOM 795 C CA . PRO A 1 108 ? 7.431 -7.121 -6.705 1.00 83.88 108 PRO A CA 1
ATOM 796 C C . PRO A 1 108 ? 7.669 -6.345 -8.015 1.00 83.88 108 PRO A C 1
ATOM 798 O O . PRO A 1 108 ? 7.198 -6.764 -9.072 1.00 83.88 108 PRO A O 1
ATOM 801 N N . MET A 1 109 ? 8.362 -5.200 -7.972 1.00 86.00 109 MET A N 1
ATOM 802 C CA . MET A 1 109 ? 8.573 -4.351 -9.140 1.00 86.00 109 MET A CA 1
ATOM 803 C C . MET A 1 109 ? 9.444 -5.048 -10.189 1.00 86.00 109 MET A C 1
ATOM 805 O O . MET A 1 109 ? 10.565 -5.476 -9.917 1.00 86.00 109 MET A O 1
ATOM 809 N N . ALA A 1 110 ? 8.931 -5.112 -11.416 1.00 87.62 110 ALA A N 1
ATOM 810 C CA . ALA A 1 110 ? 9.592 -5.753 -12.542 1.00 87.62 110 ALA A CA 1
ATOM 811 C C . ALA A 1 110 ? 9.499 -4.891 -13.806 1.00 87.62 110 ALA A C 1
ATOM 813 O O . ALA A 1 110 ? 8.517 -4.182 -14.029 1.00 87.62 110 ALA A O 1
ATOM 814 N N . PHE A 1 111 ? 10.506 -5.007 -14.673 1.00 87.75 111 PHE A N 1
ATOM 815 C CA . PHE A 1 111 ? 10.400 -4.530 -16.047 1.00 87.75 111 PHE A CA 1
ATOM 816 C C . PHE A 1 111 ? 9.606 -5.542 -16.863 1.00 87.75 111 PHE A C 1
ATOM 818 O O . PHE A 1 111 ? 10.031 -6.683 -17.047 1.00 87.75 111 PHE A O 1
ATOM 825 N N . ILE A 1 112 ? 8.462 -5.103 -17.371 1.00 90.44 112 ILE A N 1
ATOM 826 C CA . ILE A 1 112 ? 7.616 -5.898 -18.252 1.00 90.44 112 ILE A CA 1
ATOM 827 C C . ILE A 1 112 ? 7.808 -5.374 -19.673 1.00 90.44 112 ILE A C 1
ATOM 829 O O . ILE A 1 112 ? 7.816 -4.167 -19.911 1.00 90.44 112 ILE A O 1
ATOM 833 N N . TYR A 1 113 ? 7.985 -6.290 -20.617 1.00 89.94 113 TYR A N 1
ATOM 834 C CA . TYR A 1 113 ? 8.123 -5.996 -22.039 1.00 89.94 113 TYR A CA 1
ATOM 835 C C . TYR A 1 113 ? 7.063 -6.772 -22.819 1.00 89.94 113 TYR A C 1
ATOM 837 O O . TYR A 1 113 ? 6.515 -7.767 -22.338 1.00 89.94 113 TYR A O 1
ATOM 845 N N . ARG A 1 114 ? 6.745 -6.300 -24.027 1.00 91.19 114 ARG A N 1
ATOM 846 C CA . ARG A 1 114 ? 5.801 -6.998 -24.901 1.00 91.19 114 ARG A CA 1
ATOM 847 C C . ARG A 1 114 ? 6.402 -8.328 -25.348 1.00 91.19 114 ARG A C 1
ATOM 849 O O . ARG A 1 114 ? 7.555 -8.363 -25.763 1.00 91.19 114 ARG A O 1
ATOM 856 N N . ALA A 1 115 ? 5.608 -9.394 -25.308 1.00 91.88 115 ALA A N 1
ATOM 857 C CA . ALA A 1 115 ? 6.066 -10.734 -25.673 1.00 91.88 115 ALA A CA 1
ATOM 858 C C . ALA A 1 115 ? 6.531 -10.851 -27.138 1.00 91.88 115 ALA A C 1
ATOM 860 O O . ALA A 1 115 ? 7.350 -11.709 -27.446 1.00 91.88 115 ALA A O 1
ATOM 861 N N . ASP A 1 116 ? 6.033 -9.990 -28.029 1.00 94.19 116 ASP A N 1
ATOM 862 C CA . ASP A 1 116 ? 6.407 -9.937 -29.446 1.00 94.19 116 ASP A CA 1
ATOM 863 C C . ASP A 1 116 ? 7.557 -8.956 -29.749 1.00 94.19 116 ASP A C 1
ATOM 865 O O . ASP A 1 116 ? 7.932 -8.782 -30.907 1.00 94.19 116 ASP A O 1
ATOM 869 N N . ALA A 1 117 ? 8.132 -8.316 -28.727 1.00 88.19 117 ALA A N 1
ATOM 870 C CA . ALA A 1 117 ? 9.321 -7.480 -28.857 1.00 88.19 117 ALA A CA 1
ATOM 871 C C . ALA A 1 117 ? 10.592 -8.259 -28.462 1.00 88.19 117 ALA A C 1
ATOM 873 O O . ALA A 1 117 ? 10.521 -9.174 -27.636 1.00 88.19 117 ALA A O 1
ATOM 874 N N . PRO A 1 118 ? 11.778 -7.885 -28.986 1.00 87.81 118 PRO A N 1
ATOM 875 C CA . PRO A 1 118 ? 13.040 -8.441 -28.513 1.00 87.81 118 PRO A CA 1
ATOM 876 C C . PRO A 1 118 ? 13.172 -8.272 -26.996 1.00 87.81 118 PRO A C 1
ATOM 878 O O . PRO A 1 118 ? 13.084 -7.156 -26.480 1.00 87.81 118 PRO A O 1
ATOM 881 N N . ARG A 1 119 ? 13.379 -9.384 -26.281 1.00 90.88 119 ARG A N 1
ATOM 882 C CA . ARG A 1 119 ? 13.577 -9.368 -24.829 1.00 90.88 119 ARG A CA 1
ATOM 883 C C . ARG A 1 119 ? 14.868 -8.612 -24.499 1.00 90.88 119 ARG A C 1
ATOM 885 O O . ARG A 1 119 ? 15.935 -9.101 -24.875 1.00 90.88 119 ARG A O 1
ATOM 892 N N . PRO A 1 120 ? 14.812 -7.514 -23.727 1.00 90.25 120 PRO A N 1
ATOM 893 C CA . PRO A 1 120 ? 16.022 -6.900 -23.214 1.00 90.25 120 PRO A CA 1
ATOM 894 C C . PRO A 1 120 ? 16.674 -7.832 -22.185 1.00 90.25 120 PRO A C 1
ATOM 896 O O . PRO A 1 120 ? 16.017 -8.335 -21.268 1.00 90.25 120 PRO A O 1
ATOM 899 N N . THR A 1 121 ? 17.973 -8.071 -22.335 1.00 91.56 121 THR A N 1
ATOM 900 C CA . THR A 1 121 ? 18.771 -8.883 -21.398 1.00 91.56 121 THR A CA 1
ATOM 901 C C . THR A 1 121 ? 19.650 -8.032 -20.489 1.00 91.56 121 THR A C 1
ATOM 903 O O . THR A 1 121 ? 20.131 -8.512 -19.462 1.00 91.56 121 THR A O 1
ATOM 906 N N . LYS A 1 122 ? 19.838 -6.754 -20.837 1.00 91.69 122 LYS A N 1
ATOM 907 C CA . LYS A 1 122 ? 20.645 -5.788 -20.087 1.00 91.69 122 LYS A CA 1
ATOM 908 C C . LYS A 1 122 ? 19.924 -4.449 -20.000 1.00 91.69 122 LYS A C 1
ATOM 910 O O . LYS A 1 122 ? 19.286 -4.012 -20.950 1.00 91.69 122 LYS A O 1
ATOM 915 N N . VAL A 1 123 ? 20.121 -3.733 -18.894 1.00 89.06 123 VAL A N 1
ATOM 916 C CA . VAL A 1 123 ? 19.547 -2.387 -18.691 1.00 89.06 123 VAL A CA 1
ATOM 917 C C . VAL A 1 123 ? 20.019 -1.388 -19.760 1.00 89.06 123 VAL A C 1
ATOM 919 O O . VAL A 1 123 ? 19.278 -0.492 -20.146 1.00 89.06 123 VAL A O 1
ATOM 922 N N . ALA A 1 124 ? 21.232 -1.549 -20.297 1.00 93.19 124 ALA A N 1
ATOM 923 C CA . ALA A 1 124 ? 21.738 -0.678 -21.359 1.00 93.19 124 ALA A CA 1
ATOM 924 C C . ALA A 1 124 ? 20.884 -0.725 -22.643 1.00 93.19 124 ALA A C 1
ATOM 926 O O . ALA A 1 124 ? 20.815 0.271 -23.357 1.00 93.19 124 ALA A O 1
ATOM 927 N N . GLU A 1 125 ? 20.209 -1.847 -22.912 1.00 91.69 125 GLU A N 1
ATOM 928 C CA . GLU A 1 125 ? 19.393 -2.056 -24.117 1.00 91.69 125 GLU A CA 1
ATOM 929 C C . GLU A 1 125 ? 18.074 -1.270 -24.078 1.00 91.69 125 GLU A C 1
ATOM 931 O O . GLU A 1 125 ? 17.491 -1.004 -25.123 1.00 91.69 125 GLU A O 1
ATOM 936 N N . ILE A 1 126 ? 17.624 -0.842 -22.892 1.00 90.06 126 ILE A N 1
ATOM 937 C CA . ILE A 1 126 ? 16.416 -0.015 -22.734 1.00 90.06 126 ILE A CA 1
ATOM 938 C C . ILE A 1 126 ? 16.727 1.487 -22.661 1.00 90.06 126 ILE A C 1
ATOM 940 O O . ILE A 1 126 ? 15.817 2.306 -22.514 1.00 90.06 126 ILE A O 1
ATOM 944 N N . LYS A 1 127 ? 17.998 1.892 -22.788 1.00 91.62 127 LYS A N 1
ATOM 945 C CA . LYS A 1 127 ? 18.386 3.309 -22.774 1.00 91.62 127 LYS A CA 1
ATOM 946 C C . LYS A 1 127 ? 17.710 4.060 -23.927 1.00 91.62 127 LYS A C 1
ATOM 948 O O . LYS A 1 127 ? 17.770 3.638 -25.074 1.00 91.62 127 LYS A O 1
ATOM 953 N N . GLY A 1 128 ? 17.079 5.191 -23.614 1.00 90.25 128 GLY A N 1
ATOM 954 C CA . GLY A 1 128 ? 16.348 6.006 -24.593 1.00 90.25 128 GLY A CA 1
ATOM 955 C C . GLY A 1 128 ? 14.957 5.472 -24.953 1.00 90.25 128 GLY A C 1
ATOM 956 O O . GLY A 1 128 ? 14.224 6.145 -25.674 1.00 90.25 128 GLY A O 1
ATOM 957 N N . SER A 1 129 ? 14.560 4.307 -24.430 1.00 89.38 129 SER A N 1
ATOM 958 C CA . SER A 1 129 ? 13.193 3.805 -24.579 1.00 89.38 129 SER A CA 1
ATOM 959 C C . SER A 1 129 ? 12.212 4.617 -23.736 1.00 89.38 129 SER A C 1
ATOM 961 O O . SER A 1 129 ? 12.551 5.143 -22.675 1.00 89.38 129 SER A O 1
ATOM 963 N N . ARG A 1 130 ? 10.956 4.677 -24.185 1.00 90.69 130 ARG A N 1
ATOM 964 C CA . ARG A 1 130 ? 9.851 5.209 -23.381 1.00 90.69 130 ARG A CA 1
ATOM 965 C C . ARG A 1 130 ? 9.372 4.124 -22.422 1.00 90.69 130 ARG A C 1
ATOM 967 O O . ARG A 1 130 ? 8.852 3.105 -22.866 1.00 90.69 130 ARG A O 1
ATOM 974 N N . ILE A 1 131 ? 9.545 4.352 -21.124 1.00 89.06 131 ILE A N 1
ATOM 975 C CA . ILE A 1 131 ? 9.156 3.409 -20.071 1.00 89.06 131 ILE A CA 1
ATOM 976 C C . ILE A 1 131 ? 7.856 3.905 -19.442 1.00 89.06 131 ILE A C 1
ATOM 978 O O . ILE A 1 131 ? 7.794 5.028 -18.944 1.00 89.06 131 ILE A O 1
ATOM 982 N N . ALA A 1 132 ? 6.818 3.073 -19.486 1.00 90.81 132 ALA A N 1
ATOM 983 C CA . ALA A 1 132 ? 5.604 3.303 -18.715 1.00 90.81 132 ALA A CA 1
ATOM 984 C C . ALA A 1 132 ? 5.822 2.839 -17.268 1.00 90.81 132 ALA A C 1
ATOM 986 O O . ALA A 1 132 ? 6.469 1.819 -17.034 1.00 90.81 132 ALA A O 1
ATOM 987 N N . ILE A 1 133 ? 5.266 3.578 -16.312 1.00 87.25 133 ILE A N 1
ATOM 988 C CA . ILE A 1 133 ? 5.285 3.241 -14.887 1.00 87.25 133 ILE A CA 1
ATOM 989 C C . ILE A 1 133 ? 3.857 3.310 -14.345 1.00 87.25 133 ILE A C 1
ATOM 991 O O . ILE A 1 133 ? 3.040 4.092 -14.836 1.00 87.25 133 ILE A O 1
ATOM 995 N N . THR A 1 134 ? 3.543 2.470 -13.363 1.00 80.62 134 THR A N 1
ATOM 996 C CA . THR A 1 134 ? 2.283 2.546 -12.612 1.00 80.62 134 THR A CA 1
ATOM 997 C C . THR A 1 134 ? 2.272 3.795 -11.718 1.00 80.62 134 THR A C 1
ATOM 999 O O . THR A 1 134 ? 3.288 4.477 -11.579 1.00 80.62 134 THR A O 1
ATOM 1002 N N . ALA A 1 135 ? 1.137 4.125 -11.095 1.00 74.19 135 ALA A N 1
ATOM 1003 C CA . ALA A 1 135 ? 0.965 5.346 -10.288 1.00 74.19 135 ALA A CA 1
ATOM 1004 C C . ALA A 1 135 ? 1.732 5.365 -8.936 1.00 74.19 135 ALA A C 1
ATOM 1006 O O . ALA A 1 1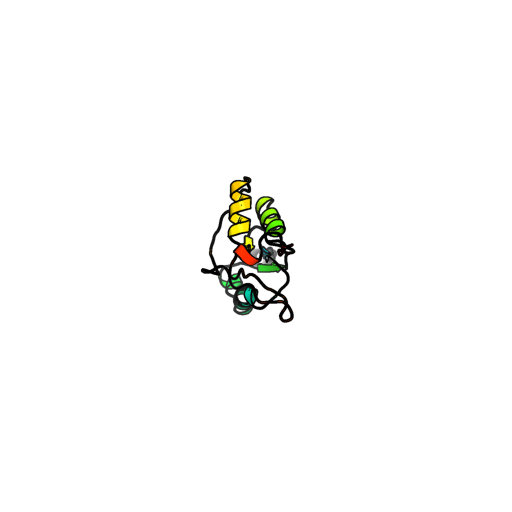35 ? 1.403 6.144 -8.029 1.00 74.19 135 ALA A O 1
ATOM 1007 N N . GLY A 1 136 ? 2.780 4.544 -8.817 1.00 63.78 136 GLY A N 1
ATOM 1008 C CA . GLY A 1 136 ? 3.462 4.230 -7.564 1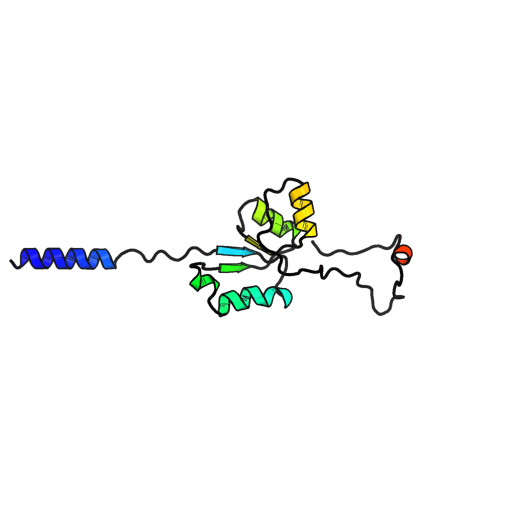.00 63.78 136 GLY A CA 1
ATOM 1009 C C . GLY A 1 136 ? 2.673 3.256 -6.714 1.00 63.78 136 GLY A C 1
ATOM 1010 O O . GLY A 1 136 ? 1.426 3.302 -6.721 1.00 63.78 136 GLY A O 1
#

Foldseek 3Di:
DVVVVVVVVVVVVVVVPDPPPDQDEQEEEEQAPDDDLCVVVVVCVVVCVCVVVVHNYDYDYDQHLLVVLVCCLVVVHVYYHHDPVSNVVCVVVPRPDDDPDDPDPDDPDDDDDDPPDPDDPDPVVCPPPDDDDGRD

Sequence (136 aa):
MKLASSLIAALALAVLAAPAAAQQKFPFRLNWTLYGEHAPFFVARDKGFYKEEGLDVEIQEGSGSTTVAQLVANGTSPVAYVDAATMMRGVQAGMPIRAVGVTLQQSPMAFIYRADAPRPTKVAEIKGSRIAITAG

Radius of gyration: 24.91 Å; Cα contacts (8 Å, |Δi|>4): 127; chains: 1; bounding box: 66×30×80 Å

Nearest PDB structures (foldseek):
  4h67-assembly4_G  TM=9.164E-01  e=2.474E-04  Saccharomyces cerevisiae
  4h67-assembly4_F  TM=8.894E-01  e=2.645E-04  Saccharomyces cerevisiae
  4h67-assembly1_A  TM=8.892E-01  e=2.645E-04  Saccharomyces cerevisiae
  4h67-assembly2_C  TM=8.896E-01  e=2.645E-04  Saccharomyces cerevisiae
  6esk-assembly1_A  TM=6.699E-01  e=1.230E-01  Pseudorhizobium banfieldiae

Solvent-accessible surface area (backbone atoms only — not comparable to full-atom values): 8549 Å² total; per-residue (Å²): 114,71,70,63,57,54,53,54,54,56,55,57,53,56,67,71,62,59,77,80,76,74,75,66,72,40,51,33,33,34,24,37,67,91,53,81,87,55,45,65,63,53,50,37,53,76,71,37,56,39,52,77,73,74,40,47,70,41,81,38,70,31,84,10,12,52,62,40,51,50,33,37,49,71,58,78,21,81,43,67,48,58,45,66,70,48,50,52,52,40,41,75,73,65,43,82,64,79,85,91,76,77,92,67,91,61,82,87,81,72,93,82,74,62,89,93,47,87,79,76,88,49,77,77,74,53,64,92,59,90,79,88,77,77,66,72

Secondary structure (DSSP, 8-state):
-HHHHHHHHHHHHHHHT----PPPEEEEE-SSS--GGGHHHHHHHHTTHHHHTT-EEEEE--S-HHHHHHHHHTTSSSEE---HHHHHHHHHTT-----S--S-SS--------TTSPPP-SGGGGTT--------

pLDDT: mean 87.9, std 13.38, range [48.62, 98.31]